Protein AF-X1DLU9-F1 (afdb_monomer)

Radius of gyration: 16.04 Å; Cα contacts (8 Å, |Δi|>4): 67; chains: 1; bounding box: 30×38×52 Å

Organism: NCBI:txid412755

pLDDT: mean 76.26, std 20.61, range [37.09, 98.38]

Mean predicted aligned error: 11.04 Å

Sequence (103 aa):
EKYGDRNWEKGIPLSRYCDSGPRHFGKWMAGEIDEEHLKMACWNFMSLLDTILRIKQGKLSESLNDLPCCPEFMEEEIKESVNLEQVCAFLGHSLLTASLASS

Nearest PDB structures (foldseek):
  6xp5-assembly1_K  TM=3.027E-01  e=8.573E+00  Thermochaetoides thermophila DSM 1495

Foldseek 3Di:
DPDDPCNLVQPAALVVLVVFLVVLVVCVVVVHDPDPSPLRNLVSVVSSVVQLVCVVVVNYPPVSHPDPDPDPPPPPDPPDPDPVVVVCCVSVPPPPPVVPVPD

Solvent-accessible surface area (backbone atoms only — not comparable to full-atom values): 6436 Å² total; per-residue (Å²): 131,97,75,57,100,64,52,71,79,75,54,67,47,44,55,58,27,66,56,49,14,57,50,26,40,51,40,38,77,70,67,55,73,92,54,68,25,56,62,54,16,52,51,26,52,52,49,41,52,51,44,53,52,33,31,74,70,68,74,39,66,65,83,32,65,71,53,96,76,69,72,81,70,70,90,84,77,79,90,66,78,83,58,59,68,62,50,51,47,63,71,61,50,81,78,71,67,81,77,71,81,82,118

InterPro domains:
  IPR044038 dATP/dGTP diphosphohydrolase, N-terminal [PF18909] (1-56)

Secondary structure (DSSP, 8-state):
----TTGGGG---HHHHHHHHHHHHHHHHTT--SS-HHHHHHHHHHHHHHHHHHHHTTSS-GGG---S------TT---S---HHHHHHHHHGGGTSSSSS--

Structure (mmCIF, N/CA/C/O backbone):
da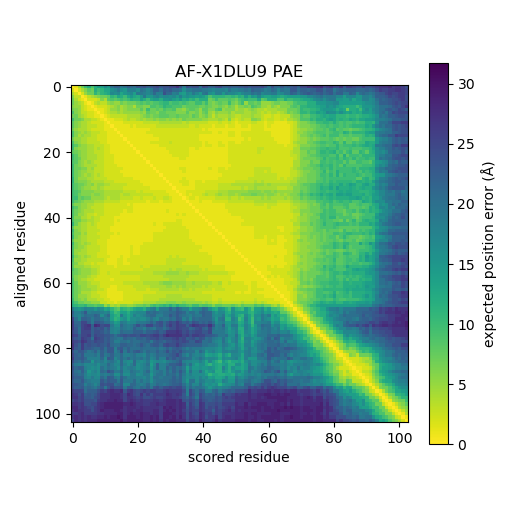ta_AF-X1DLU9-F1
#
_entry.id   AF-X1DLU9-F1
#
loop_
_atom_site.group_PDB
_atom_site.id
_atom_site.type_symbol
_atom_site.label_atom_id
_atom_site.label_alt_id
_atom_site.label_comp_id
_atom_site.label_asym_id
_atom_site.label_entity_id
_atom_site.label_seq_id
_atom_site.pdbx_PDB_ins_code
_atom_site.Cartn_x
_atom_site.Cartn_y
_atom_site.Cartn_z
_atom_site.occupancy
_ato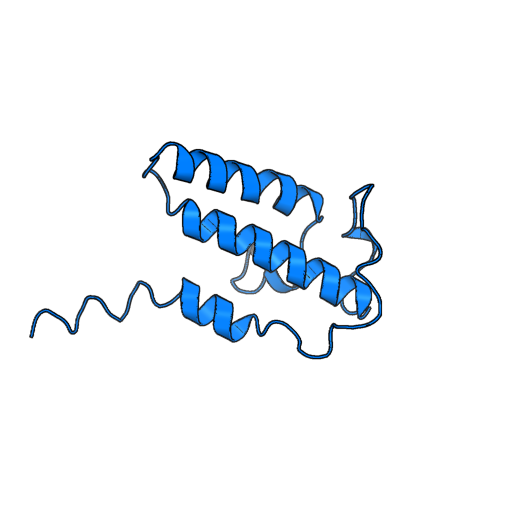m_site.B_iso_or_equiv
_atom_site.auth_seq_id
_atom_site.auth_comp_id
_atom_site.auth_asym_id
_atom_site.auth_atom_id
_atom_site.pdbx_PDB_model_num
ATOM 1 N N . GLU A 1 1 ? -11.686 -21.527 -0.624 1.00 50.72 1 GLU A N 1
ATOM 2 C CA . GLU A 1 1 ? -11.038 -20.726 -1.681 1.00 50.72 1 GLU A CA 1
ATOM 3 C C . GLU A 1 1 ? -10.035 -19.791 -1.018 1.00 50.72 1 GLU A C 1
ATOM 5 O O . GLU A 1 1 ? -10.393 -19.158 -0.031 1.00 50.72 1 GLU A O 1
ATOM 10 N N . LYS A 1 2 ? -8.755 -19.833 -1.411 1.00 53.38 2 LYS A N 1
ATOM 11 C CA . LYS A 1 2 ? -7.663 -19.255 -0.602 1.00 53.38 2 LYS A CA 1
ATOM 12 C C . LYS A 1 2 ? -7.555 -17.729 -0.749 1.00 53.38 2 LYS A C 1
ATOM 14 O O . LYS A 1 2 ? -7.134 -17.088 0.205 1.00 53.38 2 LYS A O 1
ATOM 19 N N . TYR A 1 3 ? -7.994 -17.160 -1.878 1.00 55.72 3 TYR A N 1
ATOM 20 C CA . TYR A 1 3 ? -7.984 -15.717 -2.149 1.00 55.72 3 TYR A CA 1
ATOM 21 C C . TYR A 1 3 ? -9.113 -15.364 -3.129 1.00 55.72 3 TYR A C 1
ATOM 23 O O . TYR A 1 3 ? -9.007 -15.676 -4.308 1.00 55.72 3 TYR A O 1
ATOM 31 N N . GLY A 1 4 ? -10.204 -14.771 -2.643 1.00 67.69 4 GLY A N 1
ATOM 32 C CA . GLY A 1 4 ? -11.213 -14.152 -3.513 1.00 67.69 4 GLY A CA 1
ATOM 33 C C . GLY A 1 4 ? -10.840 -12.704 -3.846 1.00 67.69 4 GLY A C 1
ATOM 34 O O . GLY A 1 4 ? -10.074 -12.087 -3.104 1.00 67.69 4 GLY A O 1
ATOM 35 N N . ASP A 1 5 ? -11.427 -12.134 -4.900 1.00 71.94 5 ASP A N 1
ATOM 36 C CA . ASP A 1 5 ? -11.113 -10.789 -5.432 1.00 71.94 5 ASP A CA 1
ATOM 37 C C . ASP A 1 5 ? -11.251 -9.642 -4.411 1.00 71.94 5 ASP A C 1
ATOM 39 O O . ASP A 1 5 ? -10.679 -8.565 -4.571 1.00 71.94 5 ASP A O 1
ATOM 43 N N . ARG A 1 6 ? -11.991 -9.871 -3.321 1.00 76.50 6 ARG A N 1
ATOM 44 C CA . ARG A 1 6 ? -12.232 -8.915 -2.225 1.00 76.50 6 ARG A CA 1
ATOM 45 C C . ARG A 1 6 ? -11.384 -9.185 -0.980 1.00 76.50 6 ARG A C 1
ATOM 47 O O . ARG A 1 6 ? -11.619 -8.596 0.067 1.00 76.50 6 ARG A O 1
ATOM 54 N N . ASN A 1 7 ? -10.392 -10.076 -1.045 1.00 77.19 7 ASN A N 1
ATOM 55 C CA . ASN A 1 7 ? -9.599 -10.440 0.135 1.00 77.19 7 ASN A CA 1
ATOM 56 C C . ASN A 1 7 ? -8.814 -9.255 0.726 1.00 77.19 7 ASN A C 1
ATOM 58 O O . ASN A 1 7 ? -8.517 -9.255 1.918 1.00 77.19 7 ASN A O 1
ATOM 62 N N . TRP A 1 8 ? -8.534 -8.234 -0.087 1.00 73.69 8 TRP A N 1
ATOM 63 C CA . TRP A 1 8 ? -7.911 -6.986 0.351 1.00 73.69 8 TRP A CA 1
ATOM 64 C C . TRP A 1 8 ? -8.752 -6.227 1.394 1.00 73.69 8 TRP A C 1
ATOM 66 O O . TRP A 1 8 ? -8.187 -5.524 2.225 1.00 73.69 8 TRP A O 1
ATOM 76 N N . GLU A 1 9 ? -10.076 -6.424 1.436 1.00 80.38 9 GLU A N 1
ATOM 77 C CA . GLU A 1 9 ? -10.962 -5.754 2.402 1.00 80.38 9 GLU A CA 1
ATOM 78 C C . GLU A 1 9 ? -10.716 -6.162 3.851 1.00 80.38 9 GLU A C 1
ATOM 80 O O . GLU A 1 9 ? -11.037 -5.405 4.764 1.00 80.38 9 GLU A O 1
ATOM 85 N N . LYS A 1 10 ? -10.158 -7.357 4.066 1.00 83.56 10 LYS A N 1
ATOM 86 C CA . LYS A 1 10 ? -9.832 -7.868 5.401 1.00 83.56 10 LYS A CA 1
ATOM 87 C C . LYS A 1 10 ? -8.559 -7.237 5.969 1.00 83.56 10 LYS A C 1
ATOM 89 O O . LYS A 1 10 ? -8.291 -7.399 7.156 1.00 83.56 10 LYS A O 1
ATOM 94 N N . GLY A 1 11 ? -7.786 -6.547 5.129 1.00 84.62 11 GLY A N 1
ATOM 95 C CA . GLY A 1 11 ? -6.438 -6.101 5.445 1.00 84.62 11 GLY A CA 1
ATOM 96 C C . GLY A 1 11 ? -5.454 -7.261 5.644 1.00 84.62 11 GLY A C 1
ATOM 97 O O . GLY A 1 11 ? -5.813 -8.440 5.689 1.00 84.62 11 GLY A O 1
ATOM 98 N N . ILE A 1 12 ? -4.181 -6.904 5.763 1.00 92.88 12 ILE A N 1
ATOM 99 C CA . ILE A 1 12 ? -3.088 -7.770 6.222 1.00 92.88 12 ILE A CA 1
ATOM 100 C C . ILE A 1 12 ? -2.234 -6.962 7.214 1.00 92.88 12 ILE A C 1
ATOM 102 O O . ILE A 1 12 ? -2.400 -5.739 7.270 1.00 92.88 12 ILE A O 1
ATOM 106 N N . PRO A 1 13 ? -1.342 -7.598 8.000 1.00 95.19 13 PRO A N 1
ATOM 107 C CA . PRO A 1 13 ? -0.476 -6.862 8.917 1.00 95.19 13 PRO A CA 1
ATOM 108 C C . PRO A 1 13 ? 0.315 -5.763 8.193 1.00 95.19 13 PRO A C 1
ATOM 110 O O . PRO A 1 13 ? 0.833 -6.007 7.097 1.00 95.19 13 PRO A O 1
ATOM 113 N N . LEU A 1 14 ? 0.389 -4.562 8.779 1.00 94.31 14 LEU A N 1
ATOM 114 C CA . LEU A 1 14 ? 0.970 -3.375 8.135 1.00 94.31 14 LEU A CA 1
ATOM 115 C C . LEU A 1 14 ? 2.420 -3.606 7.689 1.00 94.31 14 LEU A C 1
ATOM 117 O O . LEU A 1 14 ? 2.818 -3.146 6.615 1.00 94.31 14 LEU A O 1
ATOM 121 N N . SER A 1 15 ? 3.186 -4.386 8.456 1.00 94.50 15 SER A N 1
ATOM 122 C CA . SER A 1 15 ? 4.551 -4.790 8.105 1.00 94.50 15 SER A CA 1
ATOM 123 C C . SER A 1 15 ? 4.659 -5.434 6.723 1.00 94.50 15 SER A C 1
ATOM 125 O O . SER A 1 15 ? 5.658 -5.237 6.034 1.00 94.50 15 SER A O 1
ATOM 127 N N . ARG A 1 16 ? 3.629 -6.152 6.257 1.00 95.75 16 ARG A N 1
ATOM 128 C CA . ARG A 1 16 ? 3.639 -6.835 4.954 1.00 95.75 16 ARG A CA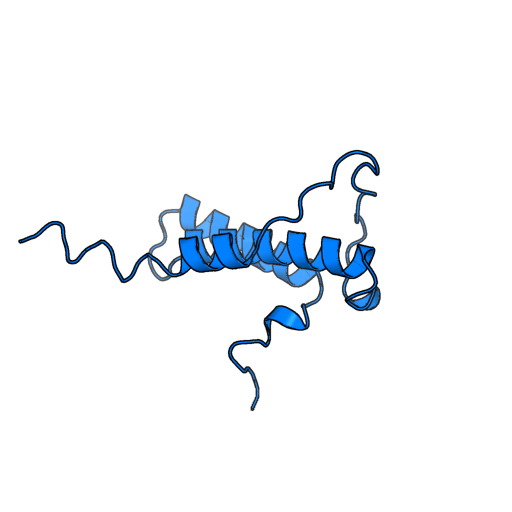 1
ATOM 129 C C . ARG A 1 16 ? 3.594 -5.849 3.794 1.00 95.75 16 ARG A C 1
ATOM 131 O O . ARG A 1 16 ? 4.287 -6.062 2.800 1.00 95.75 16 ARG A O 1
ATOM 138 N N . TYR A 1 17 ? 2.848 -4.755 3.932 1.00 94.81 17 TYR A N 1
ATOM 139 C CA . TYR A 1 17 ? 2.871 -3.677 2.945 1.00 94.81 17 TYR A CA 1
ATOM 140 C C . TYR A 1 17 ? 4.210 -2.931 2.971 1.00 94.81 17 TYR A C 1
ATOM 142 O O . TYR A 1 17 ? 4.769 -2.655 1.910 1.00 94.81 17 TYR A O 1
ATOM 150 N N . CYS A 1 18 ? 4.750 -2.657 4.165 1.00 93.81 18 CYS A N 1
ATOM 151 C CA . CYS A 1 18 ? 6.052 -2.002 4.343 1.00 93.81 18 CYS A CA 1
ATOM 152 C C . CYS A 1 18 ? 7.230 -2.843 3.833 1.00 93.81 18 CYS A C 1
ATOM 154 O O . CYS A 1 18 ? 8.260 -2.297 3.461 1.00 93.81 18 CYS A O 1
ATOM 156 N N . ASP A 1 19 ? 7.080 -4.162 3.795 1.00 95.69 19 ASP A N 1
ATOM 157 C CA .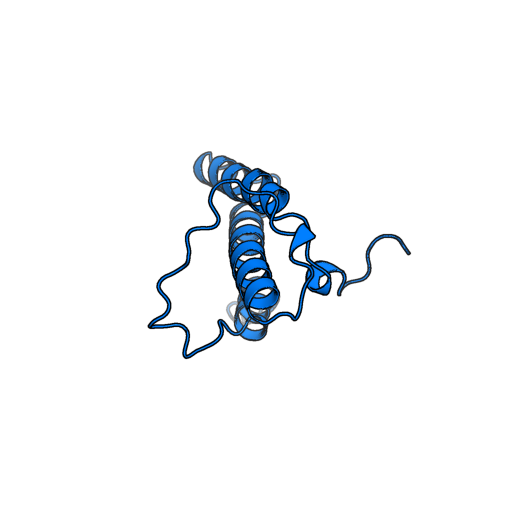 ASP A 1 19 ? 8.065 -5.083 3.238 1.00 95.69 19 ASP A CA 1
ATOM 158 C C . ASP A 1 19 ? 7.953 -5.155 1.701 1.00 95.69 19 ASP A C 1
ATOM 160 O O . ASP A 1 19 ? 8.946 -5.073 0.977 1.00 95.69 19 ASP A O 1
ATOM 164 N N . SER A 1 20 ? 6.727 -5.265 1.181 1.00 96.50 20 SER A N 1
ATOM 165 C CA . SER A 1 20 ? 6.460 -5.459 -0.249 1.00 96.50 20 SER A CA 1
ATOM 166 C C . SER A 1 20 ? 6.573 -4.178 -1.088 1.00 96.50 20 SER A C 1
ATOM 168 O O . SER A 1 20 ? 7.227 -4.177 -2.132 1.00 96.50 20 SER A O 1
ATOM 170 N N . GLY A 1 21 ? 5.963 -3.074 -0.645 1.00 96.75 21 GLY A N 1
ATOM 171 C CA . GLY A 1 21 ? 5.894 -1.817 -1.399 1.00 96.75 21 GLY A CA 1
ATOM 172 C C . GLY A 1 21 ? 7.271 -1.248 -1.765 1.00 96.75 21 GLY A C 1
ATOM 173 O O . GLY A 1 21 ? 7.552 -1.083 -2.955 1.00 96.75 21 GLY A O 1
ATOM 174 N N . PRO A 1 22 ? 8.169 -1.013 -0.789 1.00 97.81 22 PRO A N 1
ATOM 175 C CA . PRO A 1 22 ? 9.516 -0.507 -1.051 1.00 97.81 22 PRO A CA 1
ATOM 176 C C . PRO A 1 22 ? 10.360 -1.432 -1.928 1.00 97.81 22 PRO A C 1
ATOM 178 O O . PRO A 1 22 ? 11.124 -0.943 -2.756 1.00 97.81 22 PRO A O 1
ATOM 181 N N . ARG A 1 23 ? 10.207 -2.758 -1.804 1.00 98.19 23 ARG A N 1
ATOM 182 C CA . ARG A 1 23 ? 10.902 -3.714 -2.682 1.00 98.19 23 ARG A CA 1
ATOM 183 C C . ARG A 1 23 ? 10.502 -3.541 -4.142 1.00 98.19 23 ARG A C 1
ATOM 185 O O . ARG A 1 23 ? 11.377 -3.452 -4.997 1.00 98.19 23 ARG A O 1
ATOM 192 N N . HIS A 1 24 ? 9.201 -3.485 -4.426 1.00 98.12 24 HIS A N 1
ATOM 193 C CA . HIS A 1 24 ? 8.717 -3.263 -5.789 1.00 98.12 24 HIS A CA 1
ATOM 194 C C . HIS A 1 24 ? 9.121 -1.883 -6.313 1.00 98.12 24 HIS A C 1
ATOM 196 O O . HIS A 1 24 ? 9.518 -1.760 -7.467 1.00 98.12 24 HIS A O 1
ATOM 202 N N . PHE A 1 25 ? 9.106 -0.857 -5.461 1.00 98.25 25 PHE A N 1
ATOM 203 C CA . PHE A 1 25 ? 9.605 0.460 -5.842 1.00 98.25 25 PHE A CA 1
ATOM 204 C C . PHE A 1 25 ? 11.102 0.428 -6.193 1.00 98.25 25 PHE A C 1
ATOM 206 O O . PHE A 1 25 ? 11.505 0.983 -7.210 1.00 98.25 25 PHE A O 1
ATOM 213 N N . GLY A 1 26 ? 11.915 -0.284 -5.406 1.00 98.38 26 GLY A N 1
ATOM 214 C CA . GLY A 1 26 ? 13.336 -0.497 -5.684 1.00 98.38 26 GLY A CA 1
ATOM 215 C C . GLY A 1 26 ? 13.587 -1.209 -7.017 1.00 98.38 26 GLY A C 1
ATOM 216 O O . GLY A 1 26 ? 14.410 -0.746 -7.801 1.00 98.38 26 GLY A O 1
ATOM 217 N N . LYS A 1 27 ? 12.835 -2.277 -7.310 1.00 98.00 27 LYS A N 1
ATOM 218 C CA . LYS A 1 27 ? 12.897 -2.994 -8.598 1.00 98.00 27 LYS A CA 1
ATOM 219 C C . LYS A 1 27 ? 12.519 -2.095 -9.779 1.00 98.00 27 LYS A C 1
ATOM 221 O O . LYS A 1 27 ? 13.208 -2.084 -10.794 1.00 98.00 27 LYS A O 1
ATOM 226 N N . TRP A 1 28 ? 11.471 -1.279 -9.631 1.00 97.94 28 TRP A N 1
ATOM 227 C CA . TRP A 1 28 ? 11.099 -0.294 -10.651 1.00 97.94 28 TRP A CA 1
ATOM 228 C C . TRP A 1 28 ? 12.208 0.741 -10.887 1.00 97.94 28 TRP A C 1
ATOM 230 O O . TRP A 1 28 ? 12.569 1.000 -12.032 1.00 97.94 28 TRP A O 1
ATOM 240 N N . MET A 1 29 ? 12.797 1.283 -9.817 1.00 98.31 29 MET A N 1
ATOM 241 C CA . MET A 1 29 ? 13.936 2.205 -9.907 1.00 98.31 29 MET A CA 1
ATOM 242 C C . MET A 1 29 ? 15.159 1.566 -10.584 1.00 98.31 29 MET A C 1
ATOM 244 O O . MET A 1 29 ? 15.929 2.266 -11.238 1.00 98.31 29 MET A O 1
ATOM 248 N N . ALA A 1 30 ? 15.333 0.248 -10.447 1.00 98.19 30 ALA A N 1
ATOM 249 C CA . ALA A 1 30 ? 16.378 -0.523 -11.117 1.00 98.19 30 ALA A CA 1
ATOM 250 C C . ALA A 1 30 ? 16.073 -0.829 -12.599 1.00 98.19 30 ALA A C 1
ATOM 252 O O . ALA A 1 30 ? 16.929 -1.377 -13.292 1.00 98.19 30 ALA A O 1
ATOM 253 N N . GLY A 1 31 ? 14.885 -0.468 -13.100 1.00 97.19 31 GLY A N 1
ATOM 254 C CA . GLY A 1 31 ? 14.466 -0.732 -14.478 1.00 97.19 31 GLY A CA 1
ATOM 255 C C . GLY A 1 31 ? 14.083 -2.190 -14.745 1.00 97.19 31 GLY A C 1
ATOM 256 O O . GLY A 1 31 ? 14.097 -2.610 -15.901 1.00 97.19 31 GLY A O 1
ATOM 257 N N . GLU A 1 32 ? 13.762 -2.967 -13.704 1.00 98.00 32 GLU A N 1
ATOM 258 C CA . GLU A 1 32 ? 13.249 -4.332 -13.859 1.00 98.00 32 GLU A CA 1
ATOM 259 C C . GLU A 1 32 ? 11.840 -4.317 -14.486 1.00 98.00 32 GLU A C 1
ATOM 261 O O . GLU A 1 32 ? 11.024 -3.435 -14.200 1.00 98.00 32 GLU A O 1
ATOM 266 N N . ILE A 1 33 ? 11.572 -5.282 -15.374 1.00 95.81 33 ILE A N 1
ATOM 267 C CA . ILE A 1 33 ? 10.354 -5.355 -16.206 1.00 95.81 33 ILE A CA 1
ATOM 268 C C . ILE A 1 33 ? 9.674 -6.733 -16.171 1.00 95.81 33 ILE A C 1
ATOM 270 O O . ILE A 1 33 ? 8.789 -7.003 -16.980 1.00 95.81 33 ILE A O 1
ATOM 274 N N . ASP A 1 34 ? 10.103 -7.630 -15.280 1.00 96.06 34 ASP A N 1
ATOM 275 C CA . ASP A 1 34 ? 9.508 -8.961 -15.101 1.00 96.06 34 ASP A CA 1
ATOM 276 C C . ASP A 1 34 ? 8.081 -8.891 -14.541 1.00 96.06 34 ASP A C 1
ATOM 278 O O . ASP A 1 34 ? 7.276 -9.787 -14.796 1.00 96.06 34 ASP A O 1
ATOM 282 N N . GLU A 1 35 ? 7.735 -7.807 -13.843 1.00 93.56 35 GLU A N 1
ATOM 283 C CA . GLU A 1 35 ? 6.375 -7.525 -13.390 1.00 93.56 35 GLU A CA 1
ATOM 284 C C . GLU A 1 35 ? 6.048 -6.025 -13.484 1.00 93.56 35 GLU A C 1
ATOM 286 O O . GLU A 1 35 ? 6.902 -5.168 -13.705 1.00 93.56 35 GLU A O 1
ATOM 291 N N . GLU A 1 36 ? 4.788 -5.684 -13.223 1.00 94.88 36 GLU A N 1
ATOM 292 C CA . GLU A 1 36 ? 4.272 -4.311 -13.155 1.00 94.88 36 GLU A CA 1
ATOM 293 C C . GLU A 1 36 ? 4.683 -3.604 -11.847 1.00 94.88 36 GLU A C 1
ATOM 295 O O . GLU A 1 36 ? 3.850 -3.144 -11.060 1.00 94.88 36 GLU A O 1
ATOM 300 N N . HIS A 1 37 ? 5.987 -3.547 -11.572 1.00 96.38 37 HIS A N 1
ATOM 301 C CA . HIS A 1 37 ? 6.538 -3.181 -10.267 1.00 96.38 37 HIS A CA 1
ATOM 302 C C . HIS A 1 37 ? 6.036 -1.843 -9.717 1.00 96.38 37 HIS A C 1
ATOM 304 O O . HIS A 1 37 ? 5.707 -1.760 -8.534 1.00 96.38 37 HIS A O 1
ATOM 310 N N . LEU A 1 38 ? 5.906 -0.805 -10.549 1.00 95.50 38 LEU A N 1
ATOM 311 C CA . LEU A 1 38 ? 5.394 0.485 -10.079 1.00 95.50 38 LEU A CA 1
ATOM 312 C C . LEU A 1 38 ? 3.931 0.385 -9.621 1.00 95.50 38 LEU A C 1
ATOM 314 O O . LEU A 1 38 ? 3.591 0.888 -8.551 1.00 95.50 38 LEU A O 1
ATOM 318 N N . LYS A 1 39 ? 3.079 -0.319 -10.381 1.00 93.00 39 LYS A N 1
ATOM 319 C CA . LYS A 1 39 ? 1.674 -0.552 -10.004 1.00 93.00 39 LYS A CA 1
ATOM 320 C C . LYS A 1 39 ? 1.598 -1.336 -8.691 1.00 93.00 39 LYS A C 1
ATOM 322 O O . LYS A 1 39 ? 0.819 -0.978 -7.810 1.00 93.00 39 LYS A O 1
ATOM 327 N N . MET A 1 40 ? 2.454 -2.347 -8.527 1.00 94.69 40 MET A N 1
ATOM 328 C CA . MET A 1 40 ? 2.543 -3.156 -7.306 1.00 94.69 40 MET A CA 1
ATOM 329 C C . MET A 1 40 ? 3.006 -2.340 -6.091 1.00 94.69 40 MET A C 1
ATOM 331 O O . MET A 1 40 ? 2.458 -2.498 -4.996 1.00 94.69 40 MET A O 1
ATOM 335 N N . ALA A 1 41 ? 3.977 -1.441 -6.264 1.00 96.06 41 ALA A N 1
ATOM 336 C CA . ALA A 1 41 ? 4.423 -0.533 -5.211 1.00 96.06 41 ALA A CA 1
ATOM 337 C C . ALA A 1 41 ? 3.295 0.417 -4.780 1.00 96.06 41 ALA A C 1
ATOM 339 O O . ALA A 1 41 ? 2.970 0.486 -3.593 1.00 96.06 41 ALA A O 1
ATOM 340 N N . CYS A 1 42 ? 2.640 1.078 -5.743 1.00 94.69 42 CYS A N 1
ATOM 341 C CA . CYS A 1 42 ? 1.495 1.952 -5.488 1.00 94.69 42 CYS A CA 1
ATOM 342 C C . CYS A 1 42 ? 0.371 1.212 -4.756 1.00 94.69 42 CYS A C 1
ATOM 344 O O . CYS A 1 42 ? -0.117 1.701 -3.740 1.00 94.69 42 CYS A O 1
ATOM 346 N N . TRP A 1 43 ? 0.001 0.011 -5.210 1.00 91.25 43 TRP A N 1
ATOM 347 C CA . TRP A 1 43 ? -1.020 -0.807 -4.555 1.00 91.25 43 TRP A CA 1
ATOM 348 C C . TRP A 1 43 ? -0.708 -1.062 -3.075 1.00 91.25 43 TRP A C 1
ATOM 350 O O . TRP A 1 43 ? -1.578 -0.888 -2.221 1.00 91.25 43 TRP A O 1
ATOM 360 N N . ASN A 1 44 ? 0.538 -1.431 -2.756 1.00 94.00 44 ASN A N 1
ATOM 361 C CA . ASN A 1 44 ? 0.950 -1.699 -1.378 1.00 94.00 44 ASN A CA 1
ATOM 362 C C . ASN A 1 44 ? 0.883 -0.442 -0.500 1.00 94.00 44 ASN A C 1
ATOM 364 O O . ASN A 1 44 ? 0.360 -0.515 0.609 1.00 94.00 44 ASN A O 1
ATOM 368 N N . PHE A 1 45 ? 1.349 0.713 -0.982 1.00 93.31 45 PHE A N 1
ATOM 369 C CA . PHE A 1 45 ? 1.295 1.955 -0.202 1.00 93.31 45 PHE A CA 1
ATOM 370 C C . PHE A 1 45 ? -0.132 2.470 0.002 1.00 93.31 45 PHE A C 1
ATOM 372 O O . PHE A 1 45 ? -0.476 2.922 1.094 1.00 93.31 45 PHE A O 1
ATOM 379 N N . MET A 1 46 ? -0.990 2.347 -1.010 1.00 89.50 46 MET A N 1
ATOM 380 C CA . MET A 1 46 ? -2.397 2.733 -0.889 1.00 89.50 46 MET A CA 1
ATOM 381 C C . MET A 1 46 ? -3.160 1.801 0.056 1.00 89.50 46 MET A C 1
ATOM 383 O O . MET A 1 46 ? -3.938 2.269 0.885 1.00 89.50 46 MET A O 1
ATOM 387 N N . SER A 1 47 ? -2.889 0.495 -0.009 1.00 89.75 47 SER A N 1
ATOM 388 C CA . SER A 1 47 ? -3.475 -0.492 0.906 1.00 89.75 47 SER A CA 1
ATOM 389 C C . SER A 1 47 ? -2.983 -0.312 2.345 1.00 89.75 47 SER A C 1
ATOM 391 O O . SER A 1 47 ? -3.766 -0.477 3.281 1.00 89.75 47 SER A O 1
ATOM 393 N N . LEU A 1 48 ? -1.714 0.071 2.538 1.00 91.38 48 LEU A N 1
ATOM 394 C CA . LEU A 1 48 ? -1.164 0.444 3.843 1.00 91.38 48 LEU A CA 1
ATOM 395 C C . LEU A 1 48 ? -1.947 1.616 4.445 1.00 91.38 48 LEU A C 1
ATOM 397 O O . LEU A 1 48 ? -2.424 1.514 5.575 1.00 91.38 48 LEU A O 1
ATOM 401 N N . LEU A 1 49 ? -2.116 2.697 3.677 1.00 88.75 49 LEU A N 1
ATOM 402 C CA . LEU A 1 49 ? -2.857 3.880 4.112 1.00 88.75 49 LEU A CA 1
ATOM 403 C C . LEU A 1 49 ? -4.312 3.542 4.458 1.00 88.75 49 LEU A C 1
ATOM 405 O O . LEU A 1 49 ? -4.769 3.868 5.550 1.00 88.75 49 LEU A O 1
ATOM 409 N N . ASP A 1 50 ? -5.034 2.854 3.572 1.00 87.25 50 ASP A N 1
ATOM 410 C CA . ASP A 1 50 ? -6.424 2.460 3.829 1.00 87.25 50 ASP A CA 1
ATOM 411 C C . ASP A 1 50 ? -6.558 1.558 5.062 1.00 87.25 50 ASP A C 1
ATOM 413 O O . ASP A 1 50 ? -7.440 1.781 5.891 1.00 87.25 50 ASP A O 1
ATOM 417 N N . THR A 1 51 ? -5.650 0.594 5.239 1.00 89.38 51 THR A N 1
ATOM 418 C CA . THR A 1 51 ? -5.665 -0.288 6.413 1.00 89.38 51 THR A CA 1
ATOM 419 C C . THR A 1 51 ? -5.476 0.525 7.698 1.00 89.38 51 THR A C 1
ATOM 421 O O . THR A 1 51 ? -6.249 0.348 8.638 1.00 89.38 51 THR A O 1
ATOM 424 N N . ILE A 1 52 ? -4.531 1.476 7.731 1.00 88.19 52 ILE A N 1
ATOM 425 C CA . ILE A 1 52 ? -4.337 2.391 8.873 1.00 88.19 52 ILE A CA 1
ATOM 426 C C . ILE A 1 52 ? -5.619 3.182 9.164 1.00 88.19 52 ILE A C 1
ATOM 428 O O . ILE A 1 52 ? -6.066 3.240 10.311 1.00 88.19 52 ILE A O 1
ATOM 432 N N . LEU A 1 53 ? -6.240 3.769 8.137 1.00 86.62 53 LEU A N 1
ATOM 433 C CA . LEU A 1 53 ? -7.464 4.558 8.296 1.00 86.62 53 LEU A CA 1
ATOM 434 C C . LEU A 1 53 ? -8.631 3.713 8.814 1.00 86.62 53 LEU A C 1
ATOM 436 O O . LEU A 1 53 ? -9.371 4.153 9.692 1.00 86.62 53 LEU A O 1
ATOM 440 N N . ARG A 1 54 ? -8.794 2.487 8.312 1.00 87.50 54 ARG A N 1
ATOM 441 C CA . ARG A 1 54 ? -9.860 1.579 8.750 1.00 87.50 54 ARG A CA 1
ATOM 442 C C . ARG A 1 54 ? -9.641 1.047 10.160 1.00 87.50 54 ARG A C 1
ATOM 444 O O . ARG A 1 54 ? -10.628 0.897 10.875 1.00 87.50 54 ARG A O 1
ATOM 451 N N . ILE A 1 55 ? -8.395 0.807 10.577 1.00 89.06 55 ILE A N 1
ATOM 452 C CA . ILE A 1 55 ? -8.071 0.496 11.978 1.00 89.06 55 ILE A CA 1
ATOM 453 C C . ILE A 1 55 ? -8.488 1.671 12.870 1.00 89.06 55 ILE A C 1
ATOM 455 O O . ILE A 1 55 ? -9.251 1.478 13.809 1.00 89.06 55 ILE A O 1
ATOM 459 N N . LYS A 1 56 ? -8.091 2.906 12.524 1.00 84.75 56 LYS A N 1
ATOM 460 C CA . LYS A 1 56 ? -8.464 4.118 13.280 1.00 84.75 56 LYS A CA 1
ATOM 461 C C . LYS A 1 56 ? -9.976 4.350 13.362 1.00 84.75 56 LYS A C 1
ATOM 463 O O . LYS A 1 56 ? -10.473 4.840 14.367 1.00 84.75 56 LYS A O 1
ATOM 468 N N . GLN A 1 57 ? -10.716 3.996 12.314 1.00 85.19 57 GLN A N 1
ATOM 469 C CA . GLN A 1 57 ? -12.181 4.074 12.287 1.00 85.19 57 GLN A CA 1
ATOM 470 C C . GLN A 1 57 ? -12.870 2.926 13.051 1.00 85.19 57 GLN A C 1
ATOM 472 O O . GLN A 1 57 ? -14.098 2.858 13.044 1.00 85.19 57 GLN A O 1
ATOM 477 N N . GLY A 1 58 ? -12.119 1.987 13.639 1.00 87.56 58 GLY A N 1
ATOM 478 C CA . GLY A 1 58 ? -12.661 0.788 14.288 1.00 87.56 58 GLY A CA 1
ATOM 479 C C . GLY A 1 58 ? -13.287 -0.222 13.317 1.00 87.56 58 GLY A C 1
ATOM 480 O O . GLY A 1 58 ? -14.018 -1.115 13.740 1.00 87.56 58 GLY A O 1
ATOM 481 N N . LYS A 1 59 ? -13.035 -0.085 12.007 1.00 88.94 59 LYS A N 1
ATOM 482 C CA . LYS A 1 59 ? -13.564 -0.976 10.957 1.00 88.94 59 LYS A CA 1
ATOM 483 C C . LYS A 1 59 ? -12.717 -2.232 10.761 1.00 88.94 59 LYS A C 1
ATOM 485 O O . LYS A 1 59 ? -13.221 -3.222 10.239 1.00 88.94 59 LYS A O 1
ATOM 490 N N . LEU A 1 60 ? -11.441 -2.184 11.135 1.00 91.62 60 LEU A N 1
ATOM 491 C CA . LEU A 1 60 ? -10.517 -3.315 11.102 1.00 91.62 60 LEU A CA 1
ATOM 492 C C . LEU A 1 60 ? -9.864 -3.513 12.471 1.00 91.62 60 LEU A C 1
ATOM 494 O O . LEU A 1 60 ? -9.783 -2.584 13.268 1.00 91.62 60 LEU A O 1
ATOM 498 N N . SER A 1 61 ? -9.394 -4.736 12.726 1.00 93.12 61 SER A N 1
ATOM 499 C CA . SER A 1 61 ? -8.746 -5.103 13.989 1.00 93.12 61 SER A CA 1
ATOM 500 C C . SER A 1 61 ? -7.449 -4.324 14.212 1.00 93.12 61 SER A C 1
ATOM 502 O O . SER A 1 61 ? -6.580 -4.312 13.338 1.00 93.12 61 SER A O 1
ATOM 504 N N . GLU A 1 62 ? -7.265 -3.779 15.417 1.00 91.25 62 GLU A N 1
ATOM 505 C CA . GLU A 1 62 ? -6.012 -3.142 15.854 1.00 91.25 62 GLU A CA 1
ATOM 506 C C . GLU A 1 62 ? -4.808 -4.086 15.760 1.00 91.25 62 GLU A C 1
ATOM 508 O O . GLU A 1 62 ? -3.693 -3.640 15.514 1.00 91.25 62 GLU A O 1
ATOM 513 N N . SER A 1 63 ? -5.036 -5.401 15.852 1.00 92.50 63 SER A N 1
ATOM 514 C CA . SER A 1 63 ? -3.990 -6.423 15.715 1.00 92.50 63 SER A CA 1
ATOM 515 C C . SER A 1 63 ? -3.286 -6.420 14.353 1.00 92.50 63 SER A C 1
ATOM 517 O O . SER A 1 63 ? -2.253 -7.064 14.204 1.00 92.50 63 SER A O 1
ATOM 519 N N . LEU A 1 64 ? -3.869 -5.776 13.335 1.00 93.19 64 LEU A N 1
ATOM 520 C CA . LEU A 1 64 ? -3.232 -5.613 12.028 1.00 93.19 64 LEU A CA 1
ATOM 521 C C . LEU A 1 64 ? -2.118 -4.557 12.058 1.00 93.19 64 LEU A C 1
ATOM 523 O O . LEU A 1 64 ? -1.254 -4.577 11.186 1.00 93.19 64 LEU A O 1
ATOM 527 N N . ASN A 1 65 ? -2.109 -3.660 13.046 1.00 92.25 65 ASN A N 1
ATOM 528 C CA . ASN A 1 65 ? -1.018 -2.723 13.270 1.00 92.25 65 ASN A CA 1
ATOM 529 C C . ASN A 1 65 ? 0.093 -3.387 14.094 1.00 92.25 65 ASN A C 1
ATOM 531 O O . ASN A 1 65 ? 0.111 -3.322 15.319 1.00 92.25 65 ASN A O 1
ATOM 535 N N . ASP A 1 66 ? 1.022 -4.038 13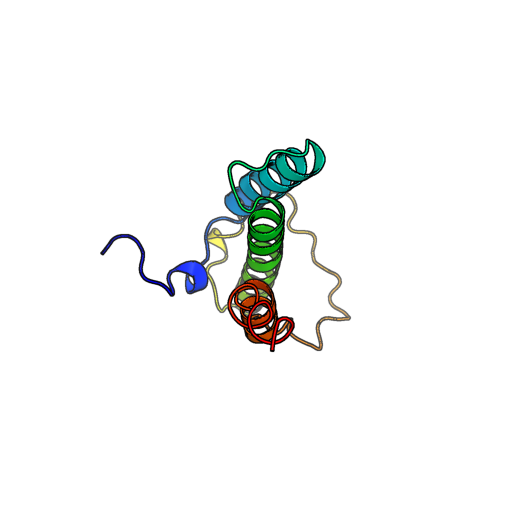.399 1.00 93.12 66 ASP A N 1
ATOM 536 C CA . ASP A 1 66 ? 2.175 -4.736 13.973 1.00 93.12 66 ASP A CA 1
ATOM 537 C C . ASP A 1 66 ? 3.477 -3.915 13.913 1.00 93.12 66 ASP A C 1
ATOM 539 O O . ASP A 1 66 ? 4.569 -4.450 14.113 1.00 93.12 66 ASP A O 1
ATOM 543 N N . LEU A 1 67 ? 3.378 -2.614 13.626 1.00 88.25 67 LEU A N 1
ATOM 544 C CA . LEU A 1 67 ? 4.525 -1.724 13.482 1.00 88.25 67 LEU A CA 1
ATOM 545 C C . LEU A 1 67 ? 4.805 -0.941 14.775 1.00 88.25 67 LEU A C 1
ATOM 547 O O . LEU A 1 67 ? 3.877 -0.458 15.419 1.00 88.25 67 LEU A O 1
ATOM 551 N N . PRO A 1 68 ? 6.088 -0.725 15.128 1.00 79.62 68 PRO A N 1
ATOM 552 C CA . PRO A 1 68 ? 6.462 0.058 16.306 1.00 79.62 68 PRO A CA 1
ATOM 553 C C . PRO A 1 68 ? 6.179 1.558 16.131 1.00 79.62 68 PRO A C 1
ATOM 555 O O . PRO A 1 68 ? 5.978 2.267 17.111 1.00 79.62 68 PRO A O 1
ATOM 558 N N . CYS A 1 69 ? 6.160 2.046 14.886 1.00 66.81 69 CYS A N 1
ATOM 559 C CA . CYS A 1 69 ? 5.818 3.417 14.536 1.00 66.81 69 CYS A CA 1
ATOM 560 C C . CYS A 1 69 ? 4.500 3.436 13.756 1.00 66.81 69 CYS A C 1
ATOM 562 O O . CYS A 1 69 ? 4.476 3.531 12.532 1.00 66.81 69 CYS A O 1
ATOM 564 N N . CYS A 1 70 ? 3.373 3.364 14.449 1.00 60.53 70 CYS A N 1
ATOM 565 C CA . CYS A 1 70 ? 2.193 4.023 13.911 1.00 60.53 70 CYS A CA 1
ATOM 566 C C . CYS A 1 70 ? 2.241 5.448 14.459 1.00 60.53 70 CYS A C 1
ATOM 568 O O . CYS A 1 70 ? 1.786 5.647 15.584 1.00 60.53 70 CYS A O 1
ATOM 570 N N . PRO A 1 71 ? 2.854 6.426 13.757 1.00 54.06 71 PRO A N 1
ATOM 571 C CA . PRO A 1 71 ? 2.736 7.803 14.199 1.00 54.06 71 PRO A CA 1
ATOM 572 C C . PRO A 1 71 ? 1.243 8.100 14.331 1.00 54.06 71 PRO A C 1
ATOM 574 O O . PRO A 1 71 ? 0.445 7.726 13.461 1.00 54.06 71 PRO A O 1
ATOM 577 N N . GLU A 1 72 ? 0.853 8.722 15.438 1.00 54.97 72 GLU A N 1
ATOM 578 C CA . GLU A 1 72 ? -0.442 9.376 15.551 1.00 54.97 72 GLU A CA 1
ATOM 579 C C . GLU A 1 72 ? -0.498 10.397 14.409 1.00 54.97 72 GLU A C 1
ATOM 581 O O . GLU A 1 72 ? 0.019 11.503 14.525 1.00 54.97 72 GLU A O 1
ATOM 586 N N . PHE A 1 73 ? -0.980 9.989 13.224 1.00 54.25 73 PHE A N 1
ATOM 587 C CA . PHE A 1 73 ? -1.180 10.933 12.126 1.00 54.25 73 PHE A CA 1
ATOM 588 C C . PHE A 1 73 ? -2.027 12.069 12.689 1.00 54.25 73 PHE A C 1
ATOM 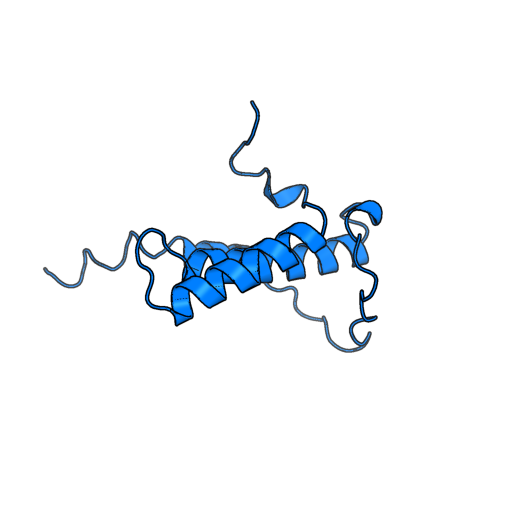590 O O . PHE A 1 73 ? -3.104 11.780 13.217 1.00 54.25 73 PHE A O 1
ATOM 597 N N . MET A 1 74 ? -1.476 13.285 12.609 1.00 49.34 74 MET A N 1
ATOM 598 C CA . MET A 1 74 ? -2.015 14.534 13.139 1.00 49.34 74 MET A CA 1
ATOM 599 C C . MET A 1 74 ? -3.541 14.532 13.064 1.00 49.34 74 MET A C 1
ATOM 601 O O . MET A 1 74 ? -4.108 14.375 11.982 1.00 49.34 74 MET A O 1
ATOM 605 N N . GLU A 1 75 ? -4.190 14.673 14.218 1.00 51.66 75 GLU A N 1
ATOM 606 C CA . GLU A 1 75 ? -5.643 14.535 14.381 1.00 51.66 75 GLU A CA 1
ATOM 607 C C . GLU A 1 75 ? -6.466 15.549 13.562 1.00 51.66 75 GLU A C 1
ATOM 609 O O . GLU A 1 75 ? -7.686 15.428 13.489 1.00 51.66 75 GLU A O 1
ATOM 614 N N . GLU A 1 76 ? -5.837 16.529 12.908 1.00 51.31 76 GLU A N 1
ATOM 615 C CA . GLU A 1 76 ? -6.556 17.699 12.405 1.00 51.31 76 GLU A CA 1
ATOM 616 C C . GLU A 1 76 ? -7.049 17.642 10.946 1.00 51.31 76 GLU A C 1
ATOM 618 O O . GLU A 1 76 ? -8.007 18.347 10.632 1.00 51.31 76 GLU A O 1
ATOM 623 N N . GLU A 1 77 ? -6.530 16.792 10.051 1.00 50.31 77 GLU A N 1
ATOM 624 C CA . GLU A 1 77 ? -6.899 16.883 8.619 1.00 50.31 77 GLU A CA 1
ATOM 625 C C . GLU A 1 77 ? -7.058 15.539 7.891 1.00 50.31 77 GLU A C 1
ATOM 627 O O . GLU A 1 77 ? -6.386 15.243 6.907 1.00 50.31 77 GLU A O 1
ATOM 632 N N . ILE A 1 78 ? -8.032 14.723 8.302 1.00 52.62 78 ILE A N 1
ATOM 633 C CA . ILE A 1 78 ? -8.576 13.673 7.418 1.00 52.62 78 ILE A CA 1
ATOM 634 C C . ILE A 1 78 ? -10.084 13.875 7.284 1.00 52.62 78 ILE A C 1
ATOM 636 O O . ILE A 1 78 ? -10.890 13.098 7.789 1.00 52.62 78 ILE A O 1
ATOM 640 N N . LYS A 1 79 ? -10.475 14.976 6.631 1.00 49.97 79 LYS A N 1
ATOM 641 C CA . LYS A 1 79 ? -11.881 15.246 6.284 1.00 49.97 79 LYS A CA 1
ATOM 642 C C . LYS A 1 79 ? -12.311 14.683 4.932 1.00 49.97 79 LYS A C 1
ATOM 644 O O . LYS A 1 79 ? -13.506 14.639 4.668 1.00 49.97 79 LYS A O 1
ATOM 649 N N . GLU A 1 80 ? -11.394 14.156 4.130 1.00 54.69 80 GLU A N 1
ATOM 650 C CA . GLU A 1 80 ? -11.736 13.437 2.904 1.00 54.69 80 GLU A CA 1
ATOM 651 C C . GLU A 1 80 ? -11.006 12.098 2.888 1.00 54.69 80 GLU A C 1
ATOM 653 O O . GLU A 1 80 ? -9.781 12.011 2.829 1.00 54.69 80 GLU A O 1
ATOM 658 N N . SER A 1 81 ? -11.781 11.022 3.005 1.00 52.53 81 SER A N 1
ATOM 659 C CA . SER A 1 81 ? -11.290 9.668 2.806 1.00 52.53 81 SER A CA 1
ATOM 660 C C . SER A 1 81 ? -10.740 9.545 1.392 1.00 52.53 81 SER A C 1
ATOM 662 O O . SER A 1 81 ? -11.468 9.795 0.430 1.00 52.53 81 SER A O 1
ATOM 664 N N . VAL A 1 82 ? -9.493 9.099 1.263 1.00 57.28 82 VAL A N 1
ATOM 665 C CA . VAL A 1 82 ? -8.962 8.587 -0.002 1.00 57.28 82 VAL A CA 1
ATOM 666 C C . VAL A 1 82 ? -9.977 7.598 -0.580 1.00 57.28 82 VAL A C 1
ATOM 668 O O . VAL A 1 82 ? -10.258 6.560 0.021 1.00 57.28 82 VAL A O 1
ATOM 671 N N . ASN A 1 83 ? -10.568 7.936 -1.725 1.00 61.88 83 ASN A N 1
ATOM 672 C CA . ASN A 1 83 ? -11.524 7.067 -2.391 1.00 61.88 83 ASN A CA 1
ATOM 673 C C . ASN A 1 83 ? -10.752 5.950 -3.106 1.00 61.88 83 ASN A C 1
ATOM 675 O O . ASN A 1 83 ? -10.2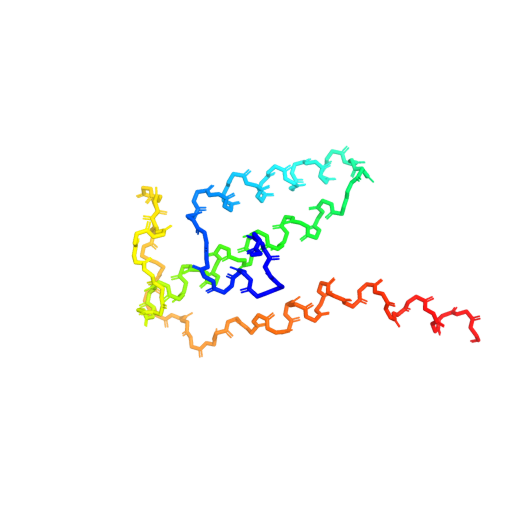86 6.109 -4.235 1.00 61.88 83 ASN A O 1
ATOM 679 N N . LEU A 1 84 ? -10.603 4.806 -2.437 1.00 53.84 84 LEU A N 1
ATOM 680 C CA . LEU A 1 84 ? -9.955 3.633 -3.021 1.00 53.84 84 LEU A CA 1
ATOM 681 C C . LEU A 1 84 ? -10.628 3.146 -4.310 1.00 53.84 84 LEU A C 1
ATOM 683 O O . LEU A 1 84 ? -9.937 2.556 -5.131 1.00 53.84 84 LEU A O 1
ATOM 687 N N . GLU A 1 85 ? -11.920 3.404 -4.543 1.00 57.19 85 GLU A N 1
ATOM 688 C CA . GLU A 1 85 ? -12.546 3.060 -5.827 1.00 57.19 85 GLU A CA 1
ATOM 689 C C . GLU A 1 85 ? -11.942 3.873 -6.980 1.00 57.19 85 GLU A C 1
ATOM 691 O O . GLU A 1 85 ? -11.721 3.321 -8.056 1.00 57.19 85 GLU A O 1
ATOM 696 N N . GLN A 1 86 ? -11.579 5.142 -6.757 1.00 56.28 86 GLN A N 1
ATOM 697 C CA . GLN A 1 86 ? -10.876 5.961 -7.756 1.00 56.28 86 GLN A CA 1
ATOM 698 C C . GLN A 1 86 ? -9.445 5.463 -8.006 1.00 56.28 86 GLN A C 1
ATOM 700 O O . GLN A 1 86 ? -8.962 5.494 -9.136 1.00 56.28 86 GLN A O 1
ATOM 705 N N . VAL A 1 87 ? -8.776 4.959 -6.969 1.00 57.38 87 VAL A N 1
ATOM 706 C CA . VAL A 1 87 ? -7.411 4.411 -7.056 1.00 57.38 87 VAL A CA 1
ATOM 707 C C . VAL A 1 87 ? -7.416 3.060 -7.775 1.00 57.38 87 VAL A C 1
ATOM 709 O O . VAL A 1 87 ? -6.609 2.832 -8.676 1.00 57.38 87 VAL A O 1
ATOM 712 N N . CYS A 1 88 ? -8.368 2.186 -7.438 1.00 56.47 88 CYS A N 1
ATOM 713 C CA . CYS A 1 88 ? -8.619 0.930 -8.140 1.00 56.47 88 CYS A CA 1
ATOM 714 C C . CYS A 1 88 ? -8.994 1.178 -9.606 1.00 56.47 88 CYS A C 1
ATOM 716 O O . CYS A 1 88 ? -8.500 0.470 -10.481 1.00 56.47 88 CYS A O 1
ATOM 718 N N . ALA A 1 89 ? -9.801 2.206 -9.894 1.00 56.66 89 ALA A N 1
ATOM 719 C CA . ALA A 1 89 ? -10.106 2.613 -11.262 1.00 56.66 89 ALA A CA 1
ATOM 720 C C . ALA A 1 89 ? -8.844 3.067 -12.011 1.00 56.66 89 ALA A C 1
ATOM 722 O O . ALA A 1 89 ? -8.642 2.644 -13.143 1.00 56.66 89 ALA A O 1
ATOM 723 N N . PHE A 1 90 ? -7.957 3.847 -11.384 1.00 51.31 90 PHE A N 1
ATOM 724 C CA . PHE A 1 90 ? -6.714 4.324 -12.003 1.00 51.31 90 PHE A CA 1
ATOM 7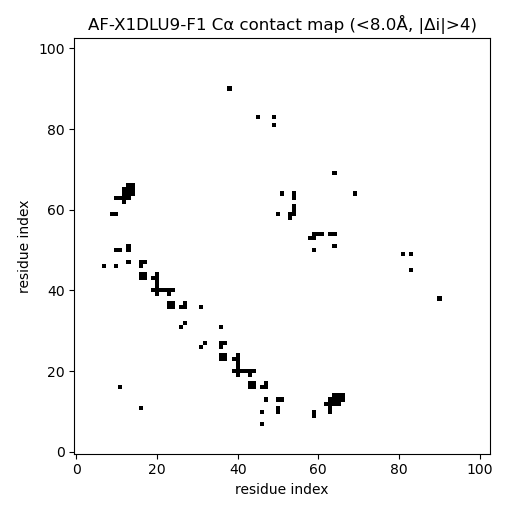25 C C . PHE A 1 90 ? -5.713 3.192 -12.294 1.00 51.31 90 PHE A C 1
ATOM 727 O O . PHE A 1 90 ? -5.100 3.162 -13.359 1.00 51.31 90 PHE A O 1
ATOM 734 N N . LEU A 1 91 ? -5.579 2.223 -11.382 1.00 55.03 91 LEU A N 1
ATOM 735 C CA . LEU A 1 91 ? -4.695 1.064 -11.561 1.00 55.03 91 LEU A CA 1
ATOM 736 C C . LEU A 1 91 ? -5.297 -0.002 -12.499 1.00 55.03 91 LEU A C 1
ATOM 738 O O . LEU A 1 91 ? -4.554 -0.690 -13.200 1.00 55.03 91 LEU A O 1
ATOM 742 N N . GLY A 1 92 ? -6.629 -0.105 -12.565 1.00 49.75 92 GLY A N 1
ATOM 743 C CA . GLY A 1 92 ? -7.364 -0.996 -13.469 1.00 49.75 92 GLY A CA 1
ATOM 744 C C . GLY A 1 92 ? -7.547 -0.465 -14.899 1.00 49.75 92 GLY A C 1
ATOM 745 O O . GLY A 1 92 ? -7.760 -1.255 -15.817 1.00 49.75 92 GLY A O 1
ATOM 746 N N . HIS A 1 93 ? -7.412 0.846 -15.143 1.00 47.34 93 HIS A N 1
ATOM 747 C CA . HIS A 1 93 ? -7.619 1.451 -16.472 1.00 47.34 93 HIS A CA 1
ATOM 748 C C . HIS A 1 93 ? -6.418 1.393 -17.433 1.00 47.34 93 HIS A C 1
ATOM 750 O O . HIS A 1 93 ? -6.429 2.044 -18.475 1.00 47.34 93 HIS A O 1
ATOM 756 N N . SER A 1 94 ? -5.410 0.563 -17.160 1.00 45.50 94 SER A N 1
ATOM 757 C CA . SER A 1 94 ? -4.338 0.255 -18.123 1.00 45.50 94 SER A CA 1
ATOM 758 C C . SER A 1 94 ? -4.768 -0.739 -19.221 1.00 45.50 94 SER A C 1
ATOM 760 O O . SER A 1 94 ? -3.944 -1.085 -20.065 1.00 45.50 94 SER A O 1
ATOM 762 N N . LEU A 1 95 ? -6.029 -1.195 -19.247 1.00 42.31 95 LEU A N 1
ATOM 763 C CA . LEU A 1 95 ? -6.540 -2.1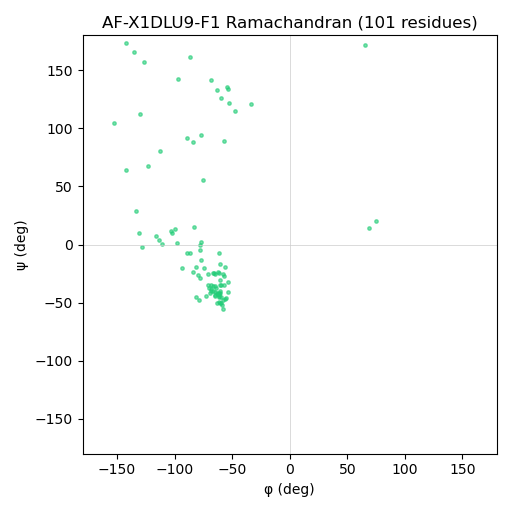18 -20.274 1.00 42.31 95 LEU A CA 1
ATOM 764 C C . LEU A 1 95 ? -7.618 -1.535 -21.206 1.00 42.31 95 LEU A C 1
ATOM 766 O O . LEU A 1 95 ? -8.088 -2.266 -22.072 1.00 42.31 95 LEU A O 1
ATOM 770 N N . LEU A 1 96 ? -7.989 -0.245 -21.113 1.00 39.44 96 LEU A N 1
ATOM 771 C CA . LEU A 1 96 ? -9.043 0.312 -21.990 1.00 39.44 96 LEU A CA 1
ATOM 772 C C . LEU A 1 96 ? -8.719 1.602 -22.763 1.00 39.44 96 LEU A C 1
ATOM 774 O O . LEU A 1 96 ? -9.546 2.025 -23.563 1.00 39.44 96 LEU A O 1
ATOM 778 N N . THR A 1 97 ? -7.545 2.222 -22.609 1.00 43.09 97 THR A N 1
ATOM 779 C CA . THR A 1 97 ? -7.213 3.459 -23.359 1.00 43.09 97 THR A CA 1
ATOM 780 C C . THR A 1 97 ? -6.118 3.304 -24.415 1.00 43.09 97 THR A C 1
ATOM 782 O O . THR A 1 97 ? -5.850 4.253 -25.143 1.00 43.09 97 THR A O 1
ATOM 785 N N . ALA A 1 98 ? -5.549 2.107 -24.602 1.00 37.38 98 ALA A N 1
ATOM 786 C CA . ALA A 1 98 ? -4.622 1.838 -25.711 1.00 37.38 98 ALA A CA 1
ATOM 787 C C . ALA A 1 98 ? -5.319 1.416 -27.027 1.00 37.38 98 ALA A C 1
ATOM 789 O O . ALA A 1 98 ? -4.663 1.340 -28.061 1.00 37.38 98 ALA A O 1
ATOM 790 N N . SER A 1 99 ? -6.640 1.182 -27.026 1.00 37.09 99 SER A N 1
ATOM 791 C CA . SER A 1 99 ? -7.387 0.745 -28.224 1.00 37.09 99 SER A CA 1
ATOM 792 C C . SER A 1 99 ? -8.119 1.868 -28.977 1.00 37.09 99 SER A C 1
ATOM 794 O O . SER A 1 99 ? -8.776 1.583 -29.973 1.00 37.09 99 SER A O 1
ATOM 796 N N . LEU A 1 100 ? -8.028 3.131 -28.542 1.00 41.12 100 LEU A N 1
ATOM 797 C CA . LEU A 1 100 ? -8.693 4.267 -29.212 1.00 41.12 100 LEU A CA 1
ATOM 798 C C . LEU A 1 100 ? -7.722 5.312 -29.788 1.00 41.12 100 LEU A C 1
ATOM 800 O O . LEU A 1 100 ? -8.157 6.345 -30.280 1.00 41.12 100 LEU A O 1
ATOM 804 N N . ALA A 1 101 ? -6.415 5.041 -29.770 1.00 40.47 101 ALA A N 1
ATOM 805 C CA . ALA A 1 101 ? -5.404 5.884 -30.420 1.00 40.47 101 ALA A CA 1
ATOM 806 C C . ALA A 1 101 ? -4.890 5.301 -31.756 1.00 40.47 101 ALA A C 1
ATOM 808 O O . ALA A 1 101 ? -3.889 5.772 -32.287 1.00 40.47 101 ALA A O 1
ATOM 809 N N . SER A 1 102 ? -5.546 4.266 -32.294 1.00 43.72 102 SER A N 1
ATOM 810 C CA . SER A 1 102 ? -5.182 3.620 -33.570 1.00 43.72 102 SER A CA 1
ATOM 811 C C . SER A 1 102 ? -6.376 3.381 -34.508 1.00 43.72 102 SER A C 1
ATOM 813 O O . SER A 1 102 ? -6.347 2.478 -35.341 1.00 43.72 102 SER A O 1
ATOM 815 N N . SER A 1 103 ? -7.404 4.225 -34.408 1.00 39.62 103 SER A N 1
ATOM 816 C CA . SER A 1 103 ? -8.527 4.296 -35.355 1.00 39.62 103 SER A CA 1
ATOM 817 C C . SER A 1 103 ? -8.653 5.691 -35.941 1.00 39.62 103 SER A C 1
ATOM 819 O O . SER A 1 103 ? -8.616 6.637 -35.122 1.00 39.62 103 SER A O 1
#